Protein AF-A0A6G3X7D4-F1 (afdb_monomer_lite)

Structure (mmCIF, N/CA/C/O backbone):
data_AF-A0A6G3X7D4-F1
#
_entry.id   AF-A0A6G3X7D4-F1
#
loop_
_atom_site.group_PDB
_atom_site.id
_atom_site.type_symbol
_atom_site.label_atom_id
_atom_site.label_alt_id
_atom_site.label_comp_id
_atom_site.label_asym_id
_atom_site.label_entity_id
_atom_site.label_seq_id
_atom_site.pdbx_PDB_ins_code
_atom_site.Cartn_x
_atom_site.Cartn_y
_atom_site.Cartn_z
_atom_site.occupancy
_atom_site.B_iso_or_equiv
_atom_site.auth_seq_id
_atom_site.auth_comp_id
_atom_site.auth_asym_id
_atom_site.auth_atom_id
_atom_site.pdbx_PDB_model_num
ATOM 1 N N . ASP A 1 1 ? -12.511 11.070 6.191 1.00 90.75 1 ASP A N 1
ATOM 2 C CA . ASP A 1 1 ? -13.581 11.902 6.782 1.00 90.75 1 ASP A CA 1
ATOM 3 C C . ASP A 1 1 ? -14.932 11.40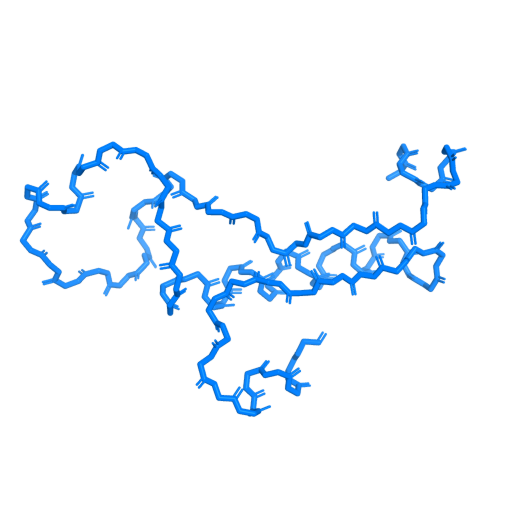1 6.364 1.00 90.75 1 ASP A C 1
ATOM 5 O O . ASP A 1 1 ? -15.572 10.773 7.190 1.00 90.75 1 ASP A O 1
ATOM 9 N N . LEU A 1 2 ? -15.272 11.489 5.078 1.00 96.12 2 LEU A N 1
ATOM 10 C CA . LEU A 1 2 ? -16.523 10.941 4.549 1.00 96.12 2 LEU A CA 1
ATOM 11 C C . LEU A 1 2 ? -16.803 9.489 4.983 1.00 96.12 2 LEU A C 1
ATOM 13 O O . LEU A 1 2 ? -17.904 9.177 5.407 1.00 96.12 2 LEU A O 1
ATOM 17 N N . ALA A 1 3 ? -15.798 8.607 4.944 1.00 96.56 3 ALA A N 1
ATOM 18 C CA . ALA A 1 3 ? -15.958 7.221 5.395 1.00 96.56 3 ALA A CA 1
ATOM 19 C C . ALA A 1 3 ? -16.388 7.101 6.873 1.00 96.56 3 ALA A C 1
ATOM 21 O O . ALA A 1 3 ? -17.151 6.207 7.215 1.00 96.56 3 ALA A O 1
ATOM 22 N N . VAL A 1 4 ? -15.923 8.015 7.735 1.00 96.56 4 VAL A N 1
ATOM 23 C CA . VAL A 1 4 ? -16.292 8.059 9.160 1.00 96.56 4 VAL A CA 1
ATOM 24 C C . VAL A 1 4 ? -17.698 8.630 9.307 1.00 96.56 4 VAL A C 1
ATOM 26 O O . VAL A 1 4 ? -18.507 8.088 10.047 1.00 96.56 4 VAL A O 1
ATOM 29 N N . GLU A 1 5 ? -17.995 9.710 8.584 1.00 97.62 5 GLU A N 1
ATOM 30 C CA . GLU A 1 5 ? -19.300 10.383 8.609 1.00 97.62 5 GLU A CA 1
ATOM 31 C C . GLU A 1 5 ? -20.434 9.473 8.134 1.00 97.62 5 GLU A C 1
ATOM 33 O O . GLU A 1 5 ? -21.528 9.507 8.690 1.00 97.62 5 GLU A O 1
ATOM 38 N N . LEU A 1 6 ? -20.164 8.638 7.130 1.00 97.75 6 LEU A N 1
ATOM 39 C CA . LEU A 1 6 ? -21.121 7.674 6.591 1.00 97.75 6 LEU A CA 1
ATOM 40 C C . LEU A 1 6 ? -21.182 6.363 7.387 1.00 97.75 6 LEU A C 1
ATOM 42 O O . LEU A 1 6 ? -22.016 5.520 7.070 1.00 97.75 6 LEU A O 1
ATOM 46 N N . GLY A 1 7 ? -20.313 6.172 8.385 1.00 96.75 7 GLY A N 1
ATOM 47 C CA . GLY A 1 7 ? -20.256 4.938 9.168 1.00 96.75 7 GLY A CA 1
ATOM 48 C C . GLY A 1 7 ? -19.877 3.707 8.339 1.00 96.75 7 GLY A C 1
ATOM 49 O O . GLY A 1 7 ? -20.486 2.657 8.511 1.00 96.75 7 GLY A O 1
ATOM 50 N N . LEU A 1 8 ? -18.913 3.834 7.417 1.00 97.56 8 LEU A N 1
ATOM 51 C CA . LEU A 1 8 ? -18.421 2.691 6.641 1.00 97.56 8 LEU A CA 1
ATOM 52 C C . LEU A 1 8 ? -17.652 1.709 7.533 1.00 97.56 8 LEU A C 1
ATOM 54 O O . LEU A 1 8 ? -16.862 2.124 8.380 1.00 97.56 8 LEU A O 1
ATOM 58 N 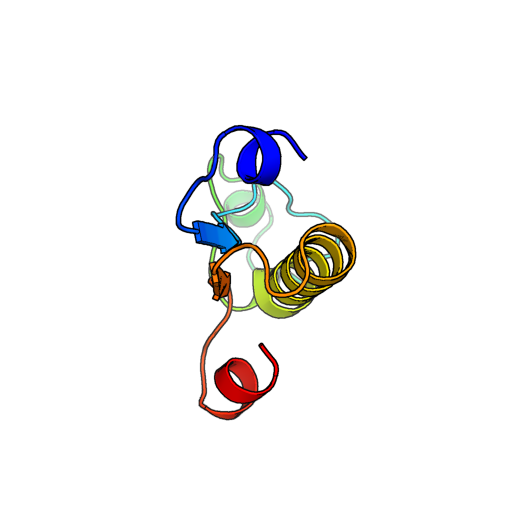N . ASP A 1 9 ? -17.803 0.412 7.262 1.00 97.94 9 ASP A N 1
ATOM 59 C CA . ASP A 1 9 ? -17.180 -0.648 8.066 1.00 97.94 9 ASP A CA 1
ATOM 60 C C . ASP A 1 9 ? -15.650 -0.701 7.934 1.00 97.94 9 ASP A C 1
ATOM 62 O O . ASP A 1 9 ? -14.941 -1.102 8.865 1.00 97.94 9 ASP A O 1
ATOM 66 N N . GLY A 1 10 ? -15.113 -0.309 6.774 1.00 97.56 10 GLY A N 1
ATOM 67 C CA . GLY A 1 10 ? -13.685 -0.432 6.517 1.00 97.56 10 GLY A CA 1
ATOM 68 C C . GLY A 1 10 ? -13.172 0.227 5.242 1.00 97.56 10 GLY A C 1
ATOM 69 O O . GLY A 1 10 ? -13.930 0.639 4.364 1.00 97.56 10 GLY A O 1
ATOM 70 N N . ILE A 1 11 ? -11.845 0.306 5.145 1.00 98.00 11 ILE A N 1
ATOM 71 C CA . ILE A 1 11 ? -11.103 0.784 3.976 1.00 98.00 11 ILE A CA 1
ATOM 72 C C . ILE A 1 11 ? -10.029 -0.246 3.620 1.00 98.00 11 ILE A C 1
ATOM 74 O O . ILE A 1 11 ? -9.240 -0.656 4.471 1.00 98.00 11 ILE A O 1
ATOM 78 N N . ILE A 1 12 ? -9.959 -0.616 2.340 1.00 98.06 12 ILE A N 1
ATOM 79 C CA . ILE A 1 12 ? -8.863 -1.418 1.786 1.00 98.06 12 ILE A CA 1
ATOM 80 C C . ILE A 1 12 ? -7.830 -0.463 1.186 1.00 98.06 12 ILE A C 1
ATOM 82 O O . ILE A 1 12 ? -8.149 0.312 0.282 1.00 98.06 12 ILE A O 1
ATOM 86 N N . ALA A 1 13 ? -6.594 -0.518 1.675 1.00 96.44 13 ALA A N 1
ATOM 87 C CA . ALA A 1 13 ? -5.510 0.355 1.243 1.00 96.44 13 ALA A CA 1
ATOM 88 C C . ALA A 1 13 ? -4.237 -0.473 0.990 1.00 96.44 13 ALA A C 1
ATOM 90 O O . ALA A 1 13 ? -3.707 -1.045 1.928 1.00 96.44 13 ALA A O 1
ATOM 91 N N . THR A 1 14 ? -3.702 -0.583 -0.228 1.00 95.56 14 THR A N 1
ATOM 92 C CA . THR A 1 14 ? -4.013 0.174 -1.451 1.00 95.56 14 THR A CA 1
ATOM 93 C C . THR A 1 14 ? -4.346 -0.720 -2.640 1.00 95.56 14 THR A C 1
ATOM 95 O O . THR A 1 14 ? -3.971 -1.888 -2.709 1.00 95.56 14 THR A O 1
ATOM 98 N N . ASN A 1 15 ? -5.021 -0.127 -3.626 1.00 97.44 15 ASN A N 1
ATOM 99 C CA . ASN A 1 15 ? -5.069 -0.684 -4.973 1.00 97.44 15 ASN A CA 1
ATOM 100 C C . ASN A 1 15 ? -3.688 -0.525 -5.657 1.00 97.44 15 ASN A C 1
ATOM 102 O O . ASN A 1 15 ? -2.725 -0.021 -5.069 1.00 97.44 15 ASN A O 1
ATOM 106 N N . THR A 1 16 ? -3.607 -0.955 -6.909 1.00 96.81 16 THR A N 1
ATOM 107 C CA . THR A 1 16 ? -2.483 -0.746 -7.823 1.00 96.81 16 THR A CA 1
ATOM 108 C C . THR A 1 16 ? -2.163 0.738 -8.039 1.00 96.81 16 THR A C 1
ATOM 110 O O . THR A 1 16 ? -2.979 1.618 -7.755 1.00 96.81 16 THR A O 1
ATOM 113 N N . THR A 1 17 ? -0.972 1.030 -8.567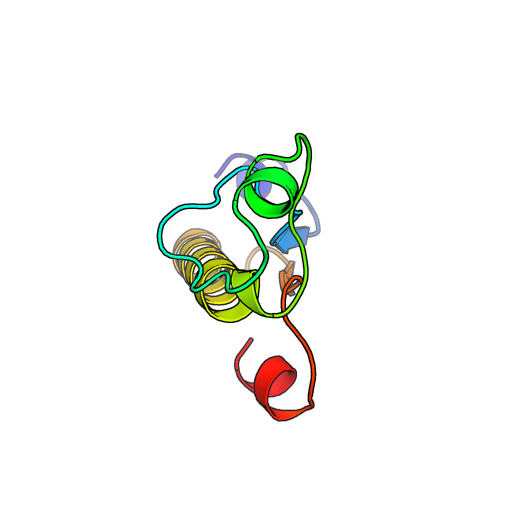 1.00 96.62 17 THR A N 1
ATOM 114 C CA . THR A 1 17 ? -0.545 2.399 -8.901 1.00 96.62 17 THR A CA 1
ATOM 115 C C . THR A 1 17 ? -0.253 2.565 -10.389 1.00 96.62 17 THR A C 1
ATOM 117 O O . THR A 1 17 ? 0.280 1.668 -11.043 1.00 96.62 17 THR A O 1
ATOM 120 N N . ILE A 1 18 ? -0.557 3.745 -10.925 1.00 96.75 18 ILE A N 1
ATOM 121 C CA . ILE A 1 18 ? -0.110 4.167 -12.262 1.00 96.75 18 ILE A CA 1
ATOM 122 C C . ILE A 1 18 ? 1.270 4.837 -12.223 1.00 96.75 18 ILE A C 1
ATOM 124 O O . ILE A 1 18 ? 1.877 5.055 -13.266 1.00 96.75 18 ILE A O 1
ATOM 128 N N . ALA A 1 19 ? 1.782 5.153 -11.029 1.00 95.12 19 ALA A N 1
ATOM 129 C CA . ALA A 1 19 ? 3.125 5.694 -10.883 1.00 95.12 19 ALA A CA 1
ATOM 130 C C . ALA A 1 19 ? 4.174 4.651 -11.302 1.00 95.12 19 ALA A C 1
ATOM 132 O O . ALA A 1 19 ? 3.975 3.440 -11.161 1.00 95.12 19 ALA A O 1
ATOM 133 N N . ARG A 1 20 ? 5.296 5.143 -11.824 1.00 95.56 20 ARG A N 1
ATOM 134 C CA . ARG A 1 20 ? 6.467 4.343 -12.222 1.00 95.56 20 ARG A CA 1
ATOM 135 C C . ARG A 1 20 ? 7.760 4.917 -11.646 1.00 95.56 20 ARG A C 1
ATOM 137 O O . ARG A 1 20 ? 8.659 4.168 -11.276 1.00 95.56 20 ARG A O 1
ATOM 144 N N . GLU A 1 21 ? 7.831 6.242 -11.546 1.00 92.38 21 GLU A N 1
ATOM 145 C CA . GLU A 1 21 ? 8.969 6.965 -10.988 1.00 92.38 21 GLU A CA 1
ATOM 146 C C . GLU A 1 21 ? 9.165 6.663 -9.496 1.00 92.38 21 GLU A C 1
ATOM 148 O O . GLU A 1 21 ? 8.202 6.538 -8.741 1.00 92.38 21 GLU A O 1
ATOM 153 N N . GLY A 1 22 ? 10.426 6.528 -9.076 1.00 90.88 22 GLY A N 1
ATOM 154 C CA . GLY A 1 22 ? 10.786 6.312 -7.672 1.00 90.88 22 GLY A CA 1
ATOM 155 C C . GLY A 1 22 ? 10.499 4.909 -7.122 1.00 90.88 22 GLY A C 1
ATOM 156 O O . GLY A 1 22 ? 10.776 4.667 -5.956 1.00 90.88 22 GLY A O 1
ATOM 157 N N . LEU A 1 23 ? 9.997 3.969 -7.934 1.00 93.31 23 LEU A N 1
ATOM 158 C CA . LEU A 1 23 ? 9.618 2.616 -7.484 1.00 93.31 23 LEU A CA 1
ATOM 159 C C . LEU A 1 23 ? 10.717 1.552 -7.668 1.00 93.31 23 LEU A C 1
ATOM 161 O O . LEU A 1 23 ? 10.455 0.357 -7.545 1.00 93.31 23 LEU A O 1
ATOM 165 N N . GLY A 1 24 ? 11.941 1.964 -8.017 1.00 94.12 24 GLY A N 1
ATOM 166 C CA . GLY A 1 24 ? 13.086 1.053 -8.152 1.00 94.12 24 GLY A CA 1
ATOM 167 C C . GLY A 1 24 ? 12.924 -0.030 -9.228 1.00 94.12 24 GLY A C 1
ATOM 168 O O . GLY A 1 24 ? 13.512 -1.107 -9.105 1.00 94.12 24 GLY A O 1
ATOM 169 N N . LEU A 1 25 ? 12.118 0.226 -10.264 1.00 95.81 25 LEU A N 1
ATOM 170 C CA . LEU A 1 25 ? 11.849 -0.728 -11.343 1.00 95.81 25 LEU A CA 1
ATOM 171 C C . LEU A 1 25 ? 13.115 -1.000 -12.165 1.00 95.81 25 LEU A C 1
ATOM 173 O O . LEU A 1 25 ? 13.824 -0.074 -12.551 1.00 95.81 25 LEU A O 1
ATOM 177 N N . LYS A 1 26 ? 13.384 -2.283 -12.435 1.00 95.94 26 LYS A N 1
ATOM 178 C CA . LYS A 1 26 ? 14.593 -2.752 -13.146 1.00 95.94 26 LYS A CA 1
ATOM 179 C C . LYS A 1 26 ? 14.307 -3.361 -14.519 1.00 95.94 26 LYS A C 1
ATOM 181 O O . LYS A 1 26 ? 15.238 -3.741 -15.222 1.00 95.94 26 LYS A O 1
ATOM 186 N N . SER A 1 27 ? 13.030 -3.504 -14.866 1.00 96.44 27 SER A N 1
ATOM 187 C CA . SER A 1 27 ? 12.597 -3.986 -16.175 1.00 96.44 27 SER A CA 1
ATOM 188 C C . SER A 1 27 ? 13.003 -3.018 -17.287 1.00 96.44 27 SER A C 1
ATOM 190 O O . SER A 1 27 ? 13.296 -1.850 -17.030 1.00 96.44 27 SER A O 1
ATOM 192 N N . ALA A 1 28 ? 12.995 -3.503 -18.529 1.00 97.56 28 ALA A N 1
ATOM 193 C CA . ALA A 1 28 ? 13.269 -2.669 -19.691 1.00 97.56 28 ALA A CA 1
ATOM 194 C C . ALA A 1 28 ? 12.261 -1.493 -19.805 1.00 97.56 28 ALA A C 1
ATOM 196 O O . ALA A 1 28 ? 11.122 -1.620 -19.336 1.00 97.56 28 ALA A O 1
ATOM 197 N N . PRO A 1 29 ? 12.666 -0.337 -20.374 1.00 95.00 29 PRO A N 1
ATOM 198 C CA . PRO A 1 29 ? 11.849 0.882 -20.375 1.00 95.00 29 PRO A CA 1
ATOM 199 C C . PRO A 1 29 ? 10.482 0.746 -21.051 1.00 95.00 29 PRO A C 1
ATOM 201 O O . PRO A 1 29 ? 9.525 1.381 -20.618 1.00 95.00 29 PRO A O 1
ATOM 204 N N . ASP A 1 30 ? 10.388 -0.083 -22.086 1.00 96.38 30 ASP A N 1
ATOM 205 C CA . ASP A 1 30 ? 9.143 -0.432 -22.769 1.00 96.38 30 ASP A CA 1
ATOM 206 C C . ASP A 1 30 ? 8.155 -1.107 -21.812 1.00 96.38 30 ASP A C 1
ATOM 208 O O . ASP A 1 30 ? 7.024 -0.649 -21.679 1.00 96.38 30 ASP A O 1
ATOM 212 N N . LEU A 1 31 ? 8.610 -2.103 -21.045 1.00 96.12 31 LEU A N 1
ATOM 213 C CA . LEU A 1 31 ? 7.772 -2.779 -20.054 1.00 96.12 31 LEU A CA 1
ATOM 214 C C . LEU A 1 31 ? 7.397 -1.859 -18.880 1.00 96.12 31 LEU A C 1
ATOM 216 O O . LEU A 1 31 ? 6.285 -1.929 -18.363 1.00 96.12 31 LEU A O 1
ATOM 220 N N . VAL A 1 32 ? 8.310 -0.986 -18.443 1.00 96.81 32 VAL A N 1
ATOM 221 C CA . VAL A 1 32 ? 8.014 0.013 -17.398 1.00 96.81 32 VAL A CA 1
ATOM 222 C C . VAL A 1 32 ? 6.964 1.024 -17.878 1.00 96.81 32 VAL A C 1
ATOM 224 O O . VAL A 1 32 ? 6.142 1.478 -17.078 1.00 96.81 32 VAL A O 1
ATOM 227 N N . GLY A 1 33 ? 6.982 1.356 -19.170 1.00 95.00 33 GLY A N 1
ATOM 228 C CA . GLY A 1 33 ? 6.059 2.285 -19.817 1.00 95.00 33 GLY A CA 1
ATOM 229 C C . GLY A 1 33 ? 4.657 1.732 -20.082 1.00 95.00 33 GLY A C 1
ATOM 230 O O . GLY A 1 33 ? 3.791 2.497 -20.506 1.00 95.00 33 GLY A O 1
ATOM 231 N N . GLU A 1 34 ? 4.408 0.447 -19.817 1.00 97.50 34 GLU A N 1
ATOM 232 C CA . GLU A 1 34 ? 3.094 -0.164 -20.016 1.00 97.50 34 GLU A CA 1
ATOM 233 C C . GLU A 1 34 ? 2.001 0.514 -19.184 1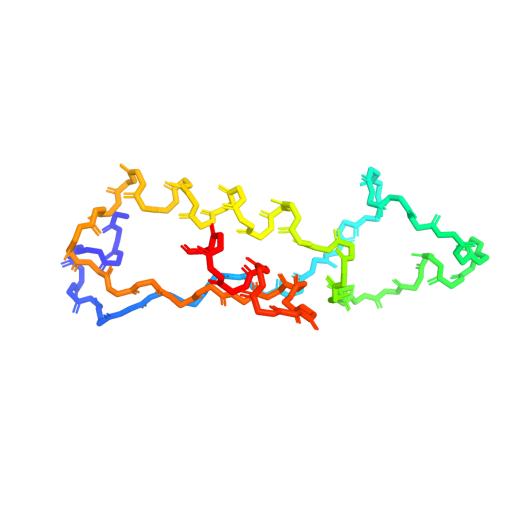.00 97.50 34 GLU A C 1
ATOM 235 O O . GLU A 1 34 ? 2.172 0.874 -18.008 1.00 97.50 34 GLU A O 1
ATOM 240 N N . THR A 1 35 ? 0.837 0.662 -19.813 1.00 97.00 35 THR A N 1
ATOM 241 C CA . THR A 1 35 ? -0.325 1.298 -19.190 1.00 97.00 35 THR A CA 1
ATOM 242 C C . THR A 1 35 ? -0.983 0.384 -18.155 1.00 97.00 35 THR A C 1
ATOM 244 O O . THR A 1 35 ? -0.850 -0.837 -18.186 1.00 97.00 35 THR A O 1
ATOM 247 N N . GLY A 1 36 ? -1.721 0.982 -17.218 1.00 96.88 36 GLY A N 1
ATOM 248 C CA . GLY A 1 36 ? -2.462 0.248 -16.193 1.00 96.88 36 GLY A CA 1
ATOM 249 C C . GLY A 1 36 ? -1.761 0.184 -14.836 1.00 96.88 36 GLY A C 1
ATOM 250 O O . GLY A 1 36 ? -0.853 0.963 -14.527 1.00 96.88 36 GLY A O 1
ATOM 251 N N . GLY A 1 37 ? -2.254 -0.715 -13.986 1.00 97.12 37 GLY A N 1
ATOM 252 C CA . GLY A 1 37 ? -1.882 -0.794 -12.578 1.00 97.12 37 GLY A CA 1
ATOM 253 C C . GLY A 1 37 ? -0.651 -1.658 -12.316 1.00 97.12 37 GLY A C 1
ATOM 254 O O . GLY A 1 37 ? -0.644 -2.847 -12.622 1.00 97.12 37 GLY A O 1
ATOM 255 N N . LEU A 1 38 ? 0.359 -1.084 -11.665 1.00 97.31 38 LEU A N 1
ATOM 256 C CA . LEU A 1 38 ? 1.482 -1.818 -11.089 1.00 97.31 38 LEU A CA 1
ATOM 257 C C . LEU A 1 38 ? 1.121 -2.313 -9.682 1.00 97.31 38 LEU A C 1
ATOM 259 O O . LEU A 1 38 ? 0.496 -1.588 -8.906 1.00 97.31 38 LEU A O 1
ATOM 263 N N . SER A 1 39 ? 1.543 -3.535 -9.361 1.00 97.06 39 SER A N 1
ATOM 264 C CA . SER A 1 39 ? 1.301 -4.221 -8.085 1.00 97.06 39 SER A CA 1
ATOM 265 C C . SER A 1 39 ? 2.593 -4.818 -7.518 1.00 97.06 39 SER A C 1
ATOM 267 O O . SER A 1 39 ? 3.635 -4.797 -8.169 1.00 97.06 39 SER A O 1
ATOM 269 N N . GLY A 1 40 ? 2.508 -5.417 -6.328 1.00 96.69 40 GLY A N 1
ATOM 270 C CA . GLY A 1 40 ? 3.584 -6.232 -5.754 1.00 96.69 40 GLY A CA 1
ATOM 271 C C . GLY A 1 40 ? 4.630 -5.430 -4.979 1.00 96.69 40 GLY A C 1
ATOM 272 O O . GLY A 1 40 ? 4.335 -4.347 -4.474 1.00 96.69 40 GLY A O 1
ATOM 273 N N . ALA A 1 41 ? 5.841 -5.987 -4.869 1.00 96.62 41 ALA A N 1
ATOM 274 C CA . ALA A 1 41 ? 6.952 -5.450 -4.075 1.00 96.62 41 ALA A CA 1
ATOM 275 C C . ALA A 1 41 ? 7.231 -3.946 -4.265 1.00 96.62 41 ALA A C 1
ATOM 277 O O . ALA A 1 41 ? 7.432 -3.271 -3.255 1.00 96.62 41 ALA A O 1
ATOM 278 N N . PRO A 1 42 ? 7.171 -3.374 -5.491 1.00 96.25 42 PRO A N 1
ATOM 279 C CA . PRO A 1 42 ? 7.422 -1.945 -5.683 1.00 96.25 42 PRO A CA 1
ATOM 280 C C . PRO A 1 42 ? 6.452 -1.033 -4.918 1.00 96.25 42 PRO A C 1
ATOM 282 O O . PRO A 1 42 ? 6.755 0.132 -4.688 1.00 96.25 42 PRO A O 1
ATOM 285 N N . LEU A 1 43 ? 5.280 -1.541 -4.517 1.00 96.19 43 LEU A N 1
ATOM 286 C CA . LEU A 1 43 ? 4.280 -0.781 -3.765 1.00 96.19 43 LEU A CA 1
ATOM 287 C C . LEU A 1 43 ? 4.428 -0.920 -2.244 1.00 96.19 43 LEU A C 1
ATOM 289 O O . LEU A 1 43 ? 3.674 -0.263 -1.535 1.00 96.19 43 LEU A O 1
ATOM 293 N N . LYS A 1 44 ? 5.351 -1.743 -1.727 1.00 96.12 44 LYS A N 1
ATOM 294 C CA . LYS A 1 44 ? 5.450 -2.073 -0.291 1.00 96.12 44 LYS A CA 1
ATOM 295 C C . LYS A 1 44 ? 5.524 -0.828 0.598 1.00 96.12 44 LYS A C 1
ATOM 297 O O . LYS A 1 44 ? 4.659 -0.631 1.448 1.00 96.12 44 LYS A O 1
ATOM 302 N N . GLU A 1 45 ? 6.504 0.039 0.352 1.00 95.31 45 GLU A N 1
ATOM 303 C CA . GLU A 1 45 ? 6.712 1.260 1.143 1.00 95.31 45 GLU A CA 1
ATOM 304 C C . GLU A 1 45 ? 5.545 2.240 0.992 1.00 95.31 45 GLU A C 1
ATOM 306 O O . GLU A 1 45 ? 5.023 2.762 1.976 1.00 95.31 45 GLU A O 1
ATOM 311 N N . ARG A 1 46 ? 5.079 2.449 -0.245 1.00 94.94 46 ARG A N 1
ATOM 312 C CA . ARG A 1 46 ? 4.001 3.400 -0.528 1.00 94.94 46 ARG A CA 1
ATOM 313 C C . ARG A 1 46 ? 2.662 2.958 0.062 1.00 94.94 46 ARG A C 1
ATOM 315 O O . ARG A 1 46 ? 1.907 3.796 0.548 1.00 94.94 46 ARG A O 1
ATOM 322 N N . SER A 1 47 ? 2.358 1.663 0.011 1.00 96.88 47 SER A N 1
ATOM 323 C CA . SER A 1 47 ? 1.156 1.087 0.618 1.00 96.88 47 SER A CA 1
ATOM 324 C C . SER A 1 47 ? 1.165 1.302 2.131 1.00 96.88 47 SER A C 1
ATOM 326 O O . SER A 1 47 ? 0.192 1.823 2.679 1.00 96.88 47 SER A O 1
ATOM 328 N N . LEU A 1 48 ? 2.294 1.015 2.789 1.00 97.00 48 LEU A N 1
ATOM 329 C CA . LEU A 1 48 ? 2.454 1.223 4.227 1.00 97.00 48 LEU A CA 1
ATOM 330 C C . LEU A 1 48 ? 2.339 2.706 4.622 1.00 97.00 48 LEU A C 1
ATOM 332 O O . LEU A 1 48 ? 1.668 3.046 5.595 1.00 97.00 48 LEU A O 1
ATOM 336 N N . GLU A 1 49 ? 2.925 3.610 3.835 1.00 96.81 49 GLU A N 1
ATOM 337 C CA . GLU A 1 49 ? 2.807 5.058 4.040 1.00 96.81 49 GLU A CA 1
ATOM 338 C C . GLU A 1 49 ? 1.344 5.527 3.970 1.00 96.81 49 GLU A C 1
ATOM 340 O O . GLU A 1 49 ? 0.892 6.317 4.803 1.00 96.81 49 GLU A O 1
ATOM 345 N N . VAL A 1 50 ? 0.580 5.043 2.985 1.00 97.31 50 VAL A N 1
ATOM 346 C CA . VAL A 1 50 ? -0.845 5.378 2.850 1.00 97.31 50 VAL A CA 1
ATOM 347 C C . VAL A 1 50 ? -1.651 4.802 4.010 1.00 97.31 50 VAL A C 1
ATOM 349 O O . VAL A 1 50 ? -2.487 5.516 4.565 1.00 97.31 50 VAL A O 1
ATOM 352 N N . LEU A 1 51 ? -1.384 3.558 4.410 1.00 97.75 51 LEU A N 1
ATOM 353 C CA . LEU A 1 51 ? -2.040 2.918 5.548 1.00 97.75 51 LEU A CA 1
ATOM 354 C C . LEU A 1 51 ? -1.820 3.720 6.841 1.00 97.75 51 LEU A C 1
ATOM 356 O O . LEU A 1 51 ? -2.786 4.062 7.521 1.00 97.75 51 LEU A O 1
ATOM 360 N N . SER A 1 52 ? -0.576 4.122 7.115 1.00 97.62 52 SER A N 1
ATOM 361 C CA . SER A 1 52 ? -0.214 4.958 8.267 1.00 97.62 52 SER A CA 1
ATOM 362 C C . SER A 1 52 ? -0.942 6.309 8.258 1.00 97.62 52 SER A C 1
ATOM 364 O O . SER A 1 52 ? -1.502 6.734 9.271 1.00 97.62 52 SER A O 1
ATOM 366 N N . ARG A 1 53 ? -1.026 6.972 7.096 1.00 98.00 53 ARG A N 1
ATOM 367 C CA . ARG A 1 53 ? -1.766 8.239 6.941 1.00 98.00 53 ARG A CA 1
ATOM 368 C C . ARG A 1 53 ? -3.265 8.076 7.166 1.00 98.00 53 ARG A C 1
ATOM 370 O O . ARG A 1 53 ? -3.886 8.946 7.777 1.00 98.00 53 ARG A O 1
ATOM 377 N N . LEU A 1 54 ? -3.849 6.986 6.668 1.00 97.81 54 LEU A N 1
ATOM 378 C CA . LEU A 1 54 ? -5.256 6.678 6.900 1.00 97.81 54 LEU A CA 1
ATOM 379 C C . LEU A 1 54 ? -5.505 6.453 8.386 1.00 97.81 54 LEU A C 1
ATOM 381 O O . LEU A 1 54 ? -6.395 7.100 8.933 1.00 97.81 54 LEU A O 1
ATOM 385 N N . TYR A 1 55 ? -4.684 5.634 9.044 1.00 97.38 55 TYR A N 1
ATOM 386 C CA . TYR A 1 55 ? -4.792 5.382 10.478 1.00 97.38 55 TYR A CA 1
ATOM 387 C C . TYR A 1 55 ? -4.660 6.669 11.297 1.00 97.38 55 TYR A C 1
ATOM 389 O O . TYR A 1 55 ? -5.508 6.943 12.139 1.00 97.38 55 TYR A O 1
ATOM 397 N N . ALA A 1 56 ? -3.695 7.538 10.983 1.00 97.88 56 ALA A N 1
ATOM 398 C CA . ALA A 1 56 ? -3.563 8.839 11.642 1.00 97.88 56 ALA A CA 1
ATOM 399 C C . ALA A 1 56 ? -4.827 9.713 11.513 1.00 97.88 56 ALA A C 1
ATOM 401 O O . ALA A 1 56 ? -5.110 10.534 12.388 1.00 97.88 56 ALA A O 1
ATOM 402 N N . ARG A 1 57 ? -5.607 9.550 10.434 1.00 97.12 57 ARG A N 1
ATOM 403 C CA . ARG A 1 57 ? -6.841 10.313 10.212 1.00 97.12 57 ARG A CA 1
ATOM 404 C C . ARG A 1 57 ? -8.076 9.664 10.826 1.00 97.12 57 ARG A C 1
ATOM 406 O O . ARG A 1 57 ? -8.913 10.396 11.360 1.00 97.12 57 ARG A O 1
ATOM 413 N N . VAL A 1 58 ? -8.231 8.343 10.708 1.00 97.44 58 VAL A N 1
ATOM 414 C CA . VAL A 1 58 ? -9.448 7.613 11.111 1.00 97.44 58 VAL A CA 1
ATOM 415 C C . VAL A 1 58 ? -9.329 6.976 12.496 1.00 97.44 58 VAL A C 1
ATOM 417 O O . VAL A 1 58 ? -10.336 6.915 13.199 1.00 97.44 58 VAL A O 1
ATOM 420 N N . GLY A 1 59 ? -8.126 6.633 12.955 1.00 95.81 59 GLY A N 1
ATOM 421 C CA . GLY A 1 59 ? -7.891 5.905 14.205 1.00 95.81 59 GLY A CA 1
ATOM 422 C 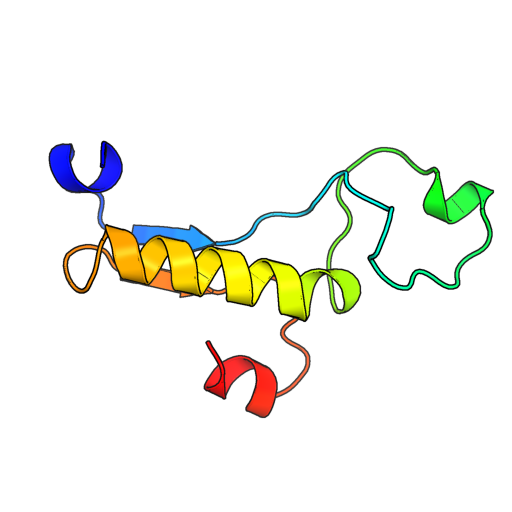C . GLY A 1 59 ? -8.700 4.608 14.263 1.00 95.81 59 GLY A C 1
ATOM 423 O O . GLY A 1 59 ? -9.010 4.019 13.232 1.00 95.81 59 GLY A O 1
ATOM 424 N N . ASP A 1 60 ? -9.151 4.233 15.456 1.00 96.25 60 ASP A N 1
ATOM 425 C CA . ASP A 1 60 ? -9.912 2.992 15.687 1.00 96.25 60 ASP A CA 1
ATOM 426 C C . ASP A 1 60 ? -11.379 3.041 15.218 1.00 96.25 60 ASP A C 1
ATOM 428 O O . ASP A 1 60 ? -12.165 2.141 15.502 1.00 96.25 60 ASP A O 1
ATOM 432 N N . ARG A 1 61 ? -11.795 4.107 14.518 1.00 97.19 61 ARG A N 1
ATOM 433 C CA . ARG A 1 61 ? -13.193 4.283 14.080 1.00 97.19 61 ARG A CA 1
ATOM 434 C C . ARG A 1 61 ? -13.545 3.483 12.829 1.00 97.19 61 ARG A C 1
ATOM 436 O O . ARG A 1 61 ? -14.725 3.329 12.545 1.00 97.19 61 ARG A O 1
ATOM 443 N N . ILE A 1 62 ? -12.549 3.054 12.054 1.00 97.62 62 ILE A N 1
ATOM 444 C CA . ILE A 1 62 ? -12.734 2.339 10.787 1.00 97.62 62 ILE A CA 1
ATOM 445 C C . ILE A 1 62 ? -11.719 1.205 10.704 1.00 97.62 62 ILE A C 1
ATOM 447 O O . ILE A 1 62 ? -10.534 1.420 10.951 1.00 97.62 62 ILE A O 1
ATOM 451 N N . THR A 1 63 ? -12.168 0.026 10.275 1.00 97.88 63 THR A N 1
ATOM 452 C CA . THR A 1 63 ? -11.274 -1.106 10.007 1.00 97.88 63 THR A CA 1
ATOM 453 C C .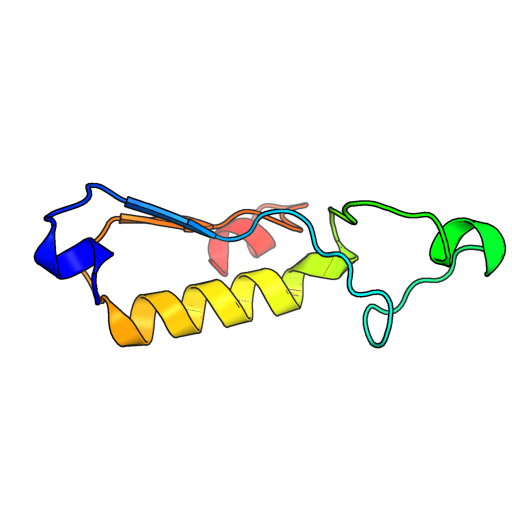 THR A 1 63 ? -10.385 -0.810 8.801 1.00 97.88 63 THR A C 1
ATOM 455 O O . THR A 1 63 ? -10.881 -0.495 7.718 1.00 97.88 63 THR A O 1
ATOM 458 N N . LEU A 1 64 ? -9.070 -0.955 8.946 1.00 97.94 64 LEU A N 1
ATOM 459 C CA . LEU A 1 64 ? -8.133 -0.818 7.832 1.00 97.94 64 LEU A CA 1
ATOM 460 C C . LEU A 1 64 ? -7.610 -2.187 7.397 1.00 97.94 64 LEU A C 1
ATOM 462 O O . LEU A 1 64 ? -7.156 -2.975 8.222 1.00 97.94 64 LEU A O 1
ATOM 466 N N . VAL A 1 65 ? -7.651 -2.457 6.092 1.00 97.94 65 VAL A N 1
ATOM 467 C CA . VAL A 1 65 ? -7.087 -3.669 5.483 1.00 97.94 65 VAL A CA 1
ATOM 468 C C . VAL A 1 65 ? -5.923 -3.269 4.581 1.00 97.94 65 VAL A C 1
ATOM 470 O O . VAL A 1 65 ? -6.126 -2.714 3.499 1.00 97.94 65 VAL A O 1
ATOM 473 N N . GLY A 1 66 ? -4.700 -3.544 5.040 1.00 96.62 66 GLY A N 1
ATOM 474 C CA . GLY A 1 66 ? -3.460 -3.251 4.321 1.00 96.62 66 GLY A CA 1
ATOM 475 C C . GLY A 1 66 ? -3.195 -4.227 3.167 1.00 96.62 66 GLY A C 1
ATOM 476 O O . GLY A 1 66 ? -3.069 -5.428 3.386 1.00 96.62 66 GLY A O 1
ATOM 477 N N . VAL A 1 67 ? -3.057 -3.725 1.939 1.00 95.69 67 VAL A N 1
ATOM 478 C CA . VAL A 1 67 ? -2.814 -4.503 0.711 1.00 95.69 67 VAL A CA 1
ATOM 479 C C . VAL A 1 67 ? -1.746 -3.823 -0.149 1.00 95.69 67 VAL A C 1
ATOM 481 O O . VAL A 1 67 ? -1.676 -2.599 -0.219 1.00 95.69 67 VAL A O 1
ATOM 484 N N . GLY A 1 68 ? -0.915 -4.612 -0.834 1.00 96.00 68 GLY A N 1
ATOM 485 C CA . GLY A 1 68 ? 0.095 -4.121 -1.779 1.00 96.00 68 GLY A CA 1
ATOM 486 C C . GLY A 1 68 ? 1.512 -4.354 -1.274 1.00 96.00 68 GLY A C 1
ATOM 487 O O . GLY A 1 68 ? 1.916 -3.766 -0.278 1.00 96.00 68 GLY A O 1
ATOM 488 N N . GLY A 1 69 ? 2.260 -5.227 -1.953 1.00 95.88 69 GLY A N 1
ATOM 489 C CA . GLY A 1 69 ? 3.642 -5.558 -1.590 1.00 95.88 69 GLY A CA 1
ATOM 490 C C . GLY A 1 69 ? 3.775 -6.280 -0.246 1.00 95.88 69 GLY A C 1
ATOM 491 O O . GLY A 1 69 ? 4.642 -5.922 0.540 1.00 95.88 69 GLY A O 1
ATOM 492 N N . VAL A 1 70 ? 2.888 -7.234 0.058 1.00 97.19 70 VAL A N 1
ATOM 493 C CA . VAL A 1 70 ? 3.075 -8.204 1.156 1.00 97.19 70 VAL A CA 1
ATOM 494 C C . VAL A 1 70 ? 3.669 -9.463 0.534 1.00 97.19 70 VAL A C 1
ATOM 496 O O . VAL A 1 70 ? 2.994 -10.117 -0.257 1.00 97.19 70 VAL A O 1
ATOM 499 N N . GLU A 1 71 ? 4.914 -9.794 0.849 1.00 97.25 71 GLU A N 1
ATOM 500 C CA . GLU A 1 71 ? 5.602 -10.967 0.289 1.00 97.25 71 GLU A CA 1
ATOM 501 C C . GLU A 1 71 ? 5.983 -11.984 1.365 1.00 97.25 71 GLU A C 1
ATOM 503 O O . GLU A 1 71 ? 6.228 -13.151 1.064 1.00 97.25 71 GLU A O 1
ATOM 508 N N . ASN A 1 72 ? 6.036 -11.552 2.624 1.00 97.38 72 ASN A N 1
ATOM 509 C CA . ASN A 1 72 ? 6.406 -12.386 3.756 1.00 97.38 72 ASN A CA 1
ATOM 510 C C . ASN A 1 72 ? 5.676 -11.954 5.044 1.00 97.38 72 ASN A C 1
ATOM 512 O O . ASN A 1 72 ? 4.908 -10.991 5.061 1.00 97.38 72 ASN A O 1
ATOM 516 N N . ALA A 1 73 ? 5.909 -12.698 6.127 1.00 98.00 73 ALA A N 1
ATOM 517 C CA . ALA A 1 73 ? 5.269 -12.461 7.419 1.00 98.00 73 ALA A CA 1
ATOM 518 C C . ALA A 1 73 ? 5.695 -11.141 8.085 1.00 98.00 73 ALA A C 1
ATOM 520 O O . ALA A 1 73 ? 4.870 -10.511 8.738 1.00 98.00 73 ALA A O 1
ATOM 521 N N . GLU A 1 74 ? 6.943 -10.706 7.900 1.00 97.56 74 GLU A N 1
ATOM 522 C CA . GLU A 1 74 ? 7.428 -9.429 8.439 1.00 97.56 74 GLU A CA 1
ATOM 523 C C . GLU A 1 74 ? 6.703 -8.255 7.776 1.00 97.56 74 GLU A C 1
ATOM 525 O O . GLU A 1 74 ? 6.249 -7.341 8.455 1.00 97.56 74 GLU A O 1
ATOM 530 N N . ASP A 1 75 ? 6.488 -8.322 6.459 1.00 97.06 75 ASP A N 1
ATOM 531 C CA . ASP A 1 75 ? 5.688 -7.321 5.759 1.00 97.06 75 ASP A CA 1
ATOM 532 C C . ASP A 1 75 ? 4.274 -7.241 6.368 1.00 97.06 75 ASP A C 1
ATOM 534 O O . ASP A 1 75 ? 3.739 -6.151 6.569 1.00 97.06 75 ASP A O 1
ATOM 538 N N . ALA A 1 76 ? 3.649 -8.385 6.665 1.00 96.75 76 ALA A N 1
ATOM 539 C CA . ALA A 1 76 ? 2.329 -8.415 7.293 1.00 96.75 76 ALA A CA 1
ATOM 540 C C . ALA A 1 76 ? 2.345 -7.840 8.719 1.00 96.75 76 ALA A C 1
ATOM 542 O O . ALA A 1 76 ? 1.406 -7.150 9.089 1.00 96.75 76 ALA A O 1
ATOM 543 N N . TRP A 1 77 ? 3.408 -8.089 9.486 1.00 96.75 77 TRP A N 1
ATOM 544 C CA . TRP A 1 77 ? 3.584 -7.563 10.842 1.00 96.75 77 TRP A CA 1
ATOM 545 C C . TRP A 1 77 ? 3.772 -6.041 10.885 1.00 96.75 77 TRP A C 1
ATOM 547 O O . TRP A 1 77 ? 3.351 -5.392 11.837 1.00 96.75 77 TRP A O 1
ATOM 557 N N . GLN A 1 78 ? 4.394 -5.461 9.858 1.00 94.75 78 GLN A N 1
ATOM 558 C CA . GLN A 1 78 ? 4.630 -4.017 9.768 1.00 94.75 78 GLN A CA 1
ATOM 559 C C . GLN A 1 78 ? 3.378 -3.194 9.438 1.00 94.75 78 GLN A C 1
ATOM 561 O O . GLN A 1 78 ? 3.440 -1.966 9.516 1.00 94.75 78 GLN A O 1
ATOM 566 N N . ARG A 1 79 ? 2.283 -3.838 9.021 1.00 91.25 79 ARG A N 1
ATOM 567 C CA . ARG A 1 79 ? 1.021 -3.185 8.642 1.00 91.25 79 ARG A CA 1
ATOM 568 C C . ARG A 1 79 ? 0.095 -3.024 9.835 1.00 91.25 79 ARG A C 1
ATOM 570 O O . ARG A 1 79 ? -0.522 -1.939 9.906 1.00 91.25 79 ARG A O 1
#

pLDDT: mean 96.46, std 1.53, range [90.75, 98.06]

Sequence (79 aa):
DLAVELGLDGIIATNTTIAREGLGLKSAPDLVGETGGLSGAPLKERSLEVLSRLYARVGDRITLVGVGGVENAEDAWQR

Foldseek 3Di:
DVCLVVQPAADEFDFFDQDQPPLPDDDDPVVSPDGDGDFAQSCLVVSLVVQVVVCVVQPPSHYYHGGTHDDDPVSVVSD

Radius of gyration: 14.53 Å; chains: 1; bounding box: 36×24×38 Å

Organism: NCBI:txid2706086

Secondary structure (DSSP, 8-state):
-HHHHTT-SEEEE---B---TTS---S-HHHHT--S-B-SGGGHHHHHHHHHHHHHHHGGGSEEEE-SS--SHHHHHT-

InterPro domains:
  IPR005720 Dihydroorotate dehydrogenase, catalytic [PF01180] (4-78)
  IPR013785 Aldolase-type TIM barrel [G3DSA:3.20.20.70] (1-79)
  IPR050074 Dihydroorotate dehydrogenase [PTHR48109] (3-78)